Protein AF-A0A090T828-F1 (afdb_monomer)

Radius of gyration: 15.97 Å; Cα contacts (8 Å, |Δi|>4): 82; chains: 1; bounding box: 37×30×47 Å

Foldseek 3Di:
DPDPDDPVLLVLLQVLLCVCVVPVDPSLVVLVPDPDDPQSSCLNPVLDDPSSLVNQLVVCVVVVVVVSVVVSCVVVVHDPVRVVVVVVVVVVVVVVVVVVVVVVVVPD

Sequence (108 aa):
MNTNLDEGLGFLTGMFSLLDSLFDQPLEELVEKMPIDHMVKSALVTKQGTLGNILSLVKAYENADWMTVIAYRDKLEVSDEKLAKHYDDAIKWTEDLLAIESEYHVHV

Mean predicted aligned error: 6.06 Å

pLDDT: mean 88.58, std 13.83, range [39.81, 98.38]

Structure (mmCIF, N/CA/C/O backbone):
data_AF-A0A090T828-F1
#
_entry.id   AF-A0A090T828-F1
#
loop_
_atom_site.group_PDB
_atom_site.id
_atom_site.type_symbol
_atom_site.label_atom_id
_atom_site.label_alt_id
_atom_site.label_comp_id
_atom_site.label_asym_id
_atom_site.label_entity_id
_atom_site.label_seq_id
_atom_site.pdbx_PDB_ins_code
_atom_site.Cartn_x
_atom_site.Cartn_y
_atom_site.Cartn_z
_atom_site.occupancy
_atom_site.B_iso_or_equiv
_atom_site.auth_seq_id
_atom_site.auth_comp_id
_atom_site.auth_asym_id
_atom_site.auth_atom_id
_atom_site.pdbx_PDB_model_num
ATOM 1 N N . MET A 1 1 ? 10.270 8.995 -7.543 1.00 48.94 1 MET A N 1
ATOM 2 C CA . MET A 1 1 ? 9.082 9.525 -6.856 1.00 48.94 1 MET A CA 1
ATOM 3 C C . MET A 1 1 ? 9.443 10.822 -6.167 1.00 48.94 1 MET A C 1
ATOM 5 O O . MET A 1 1 ? 10.355 10.818 -5.355 1.00 48.94 1 MET A O 1
ATOM 9 N N . ASN A 1 2 ? 8.769 11.915 -6.518 1.00 39.81 2 ASN A N 1
ATOM 10 C CA . ASN A 1 2 ? 8.825 13.171 -5.771 1.00 39.81 2 ASN A CA 1
ATOM 11 C C . ASN A 1 2 ? 7.429 13.404 -5.185 1.00 39.81 2 ASN A C 1
ATOM 13 O O . ASN A 1 2 ? 6.662 14.251 -5.633 1.00 39.81 2 ASN A O 1
ATOM 17 N N . THR A 1 3 ? 7.045 12.524 -4.270 1.00 52.97 3 THR A N 1
ATOM 18 C CA . THR A 1 3 ? 5.793 12.618 -3.531 1.00 52.97 3 THR A CA 1
ATOM 19 C C . THR A 1 3 ? 6.138 13.215 -2.181 1.00 52.97 3 THR A C 1
ATOM 21 O O . THR A 1 3 ? 6.848 12.582 -1.407 1.00 52.97 3 THR A O 1
ATOM 24 N N . ASN A 1 4 ? 5.676 14.437 -1.919 1.00 60.78 4 ASN A N 1
ATOM 25 C CA . ASN A 1 4 ? 5.764 15.083 -0.608 1.00 60.78 4 ASN A CA 1
ATOM 26 C C . ASN A 1 4 ? 4.776 14.385 0.345 1.00 60.78 4 ASN A C 1
ATOM 28 O O . ASN A 1 4 ? 3.692 14.887 0.630 1.00 60.78 4 ASN A O 1
ATOM 32 N N . LEU A 1 5 ? 5.099 13.138 0.670 1.00 68.94 5 LEU A N 1
ATOM 33 C CA . LEU A 1 5 ? 4.324 12.205 1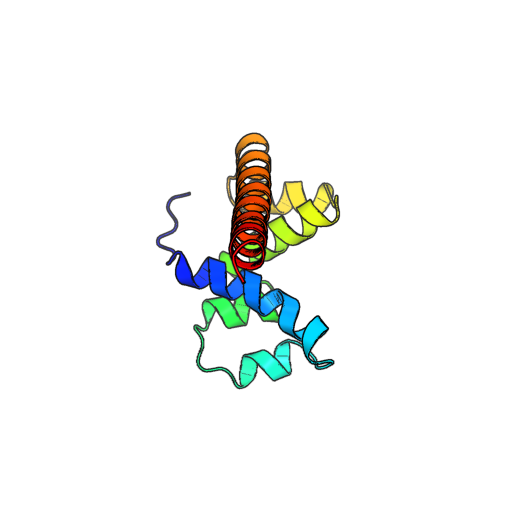.467 1.00 68.94 5 LEU A CA 1
ATOM 34 C C . LEU A 1 5 ? 5.132 11.958 2.731 1.00 68.94 5 LEU A C 1
ATOM 36 O O . LEU A 1 5 ? 6.292 11.562 2.650 1.00 68.94 5 LEU A O 1
ATOM 40 N N . ASP A 1 6 ? 4.517 12.225 3.875 1.00 78.50 6 ASP A N 1
ATOM 41 C CA . ASP A 1 6 ? 5.110 11.934 5.172 1.00 78.50 6 ASP A CA 1
ATOM 42 C C . ASP A 1 6 ? 5.317 10.414 5.305 1.00 78.50 6 ASP A C 1
ATOM 44 O O . ASP A 1 6 ? 4.376 9.628 5.138 1.00 78.50 6 ASP A O 1
ATOM 48 N N . GLU A 1 7 ? 6.557 10.005 5.579 1.00 82.31 7 GLU A N 1
ATOM 49 C CA . GLU A 1 7 ? 6.967 8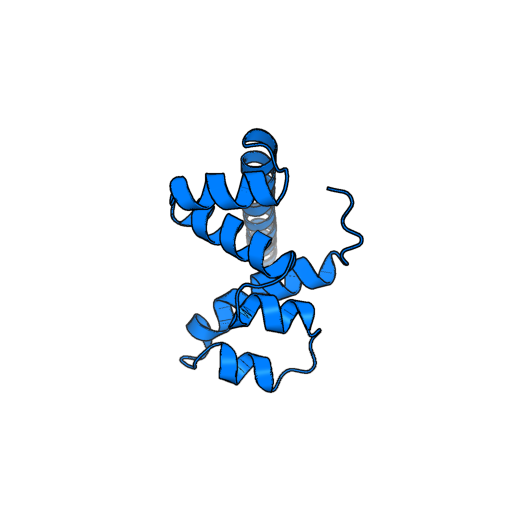.609 5.768 1.00 82.31 7 GLU A CA 1
ATOM 50 C C . GLU A 1 7 ? 6.099 7.902 6.824 1.00 82.31 7 GLU A C 1
ATOM 52 O O . GLU A 1 7 ? 5.735 6.732 6.657 1.00 82.31 7 GLU A O 1
ATOM 57 N N . GLY A 1 8 ? 5.669 8.631 7.860 1.00 89.81 8 GLY A N 1
ATOM 58 C CA . GLY A 1 8 ? 4.797 8.119 8.913 1.00 89.81 8 GLY A CA 1
ATOM 59 C C . GLY A 1 8 ? 3.429 7.663 8.399 1.00 89.81 8 GLY A C 1
ATOM 60 O O . GLY A 1 8 ? 2.879 6.679 8.896 1.00 89.81 8 GLY A O 1
ATOM 61 N N . LEU A 1 9 ? 2.888 8.306 7.359 1.00 93.50 9 LEU A N 1
ATOM 62 C CA . LEU A 1 9 ? 1.601 7.910 6.778 1.00 93.50 9 LEU A CA 1
ATOM 63 C C . LEU A 1 9 ? 1.709 6.591 6.008 1.00 93.50 9 LEU A C 1
ATOM 65 O O . LEU A 1 9 ? 0.787 5.773 6.060 1.00 93.50 9 LEU A O 1
ATOM 69 N N . GLY A 1 10 ? 2.831 6.365 5.319 1.00 92.06 10 GLY A N 1
ATOM 70 C CA . GLY A 1 10 ? 3.125 5.095 4.651 1.00 92.06 10 GLY A CA 1
ATOM 71 C C . GLY A 1 10 ? 3.201 3.944 5.649 1.00 92.06 10 GLY A C 1
ATOM 72 O O . GLY A 1 10 ? 2.506 2.939 5.486 1.00 92.06 10 GLY A O 1
ATOM 73 N N . PHE A 1 11 ? 3.963 4.140 6.726 1.00 90.44 11 PHE A N 1
ATOM 74 C CA . PHE A 1 11 ? 4.099 3.164 7.805 1.00 90.44 11 PHE A CA 1
ATOM 75 C C . PHE A 1 11 ? 2.748 2.807 8.446 1.00 90.44 11 PHE A C 1
ATOM 77 O O . PHE A 1 11 ? 2.382 1.632 8.507 1.00 90.44 11 PHE A O 1
ATOM 84 N N . LEU A 1 12 ? 1.963 3.811 8.858 1.00 93.12 12 LEU A N 1
ATOM 85 C CA . LEU A 1 12 ? 0.640 3.588 9.456 1.00 93.12 12 LEU A CA 1
ATOM 86 C C . LEU A 1 12 ? -0.320 2.877 8.498 1.00 93.12 12 LEU A C 1
ATOM 88 O O . LEU A 1 12 ? -1.088 2.018 8.927 1.00 93.12 12 LEU A O 1
ATOM 92 N N . THR A 1 13 ? -0.266 3.197 7.202 1.00 95.19 13 THR A N 1
ATOM 93 C CA . THR A 1 13 ? -1.091 2.526 6.187 1.00 95.19 13 THR A CA 1
ATOM 94 C C . THR A 1 13 ? -0.759 1.039 6.091 1.00 95.19 13 THR A C 1
ATOM 96 O O . THR A 1 13 ? -1.673 0.221 6.037 1.00 95.19 13 THR A O 1
ATOM 99 N N . GLY A 1 14 ? 0.524 0.668 6.091 1.00 92.75 14 GLY A N 1
ATOM 100 C CA . GLY A 1 14 ? 0.939 -0.737 6.085 1.00 92.75 14 GLY A CA 1
ATOM 101 C C . GLY A 1 14 ? 0.477 -1.468 7.345 1.00 92.75 14 GLY A C 1
ATOM 102 O O . GLY A 1 14 ? -0.271 -2.441 7.255 1.00 92.75 14 GLY A O 1
ATOM 103 N N . MET A 1 15 ? 0.834 -0.933 8.516 1.00 91.25 15 MET A N 1
ATOM 104 C CA . MET A 1 15 ? 0.504 -1.517 9.821 1.00 91.25 15 MET A CA 1
ATOM 105 C C . MET A 1 15 ? -1.000 -1.722 10.014 1.00 91.25 15 MET A C 1
ATOM 107 O O . MET A 1 15 ? -1.445 -2.797 10.412 1.0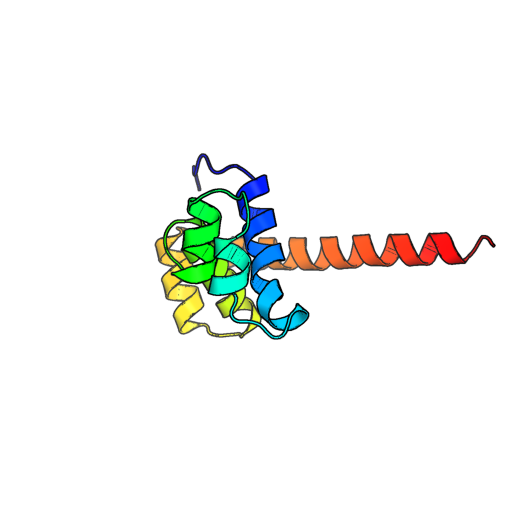0 91.25 15 MET A O 1
ATOM 111 N N . PHE A 1 16 ? -1.809 -0.707 9.703 1.00 93.62 16 PHE A N 1
ATOM 112 C CA . PHE A 1 16 ? -3.253 -0.795 9.904 1.00 93.62 16 PHE A CA 1
ATOM 113 C C . PHE A 1 16 ? -3.973 -1.640 8.858 1.00 93.62 16 PHE A C 1
ATOM 115 O O . PHE A 1 16 ? -5.114 -2.038 9.080 1.00 93.62 16 PHE A O 1
ATOM 122 N N . SER A 1 17 ? -3.315 -1.988 7.752 1.00 93.81 17 SER A N 1
ATOM 123 C CA . SER A 1 17 ? -3.899 -2.862 6.732 1.00 93.81 17 SER A CA 1
ATOM 124 C C . SER A 1 17 ? -4.100 -4.315 7.175 1.00 93.81 17 SER A C 1
ATOM 126 O O . SER A 1 17 ? -4.692 -5.075 6.408 1.00 93.81 17 SER A O 1
ATOM 128 N N . LEU A 1 18 ? -3.608 -4.665 8.371 1.00 90.88 18 LEU A N 1
ATOM 129 C CA . LEU A 1 18 ? -3.700 -5.978 9.013 1.00 90.88 18 LEU A CA 1
ATOM 130 C C . LEU A 1 18 ? -4.697 -6.010 10.189 1.00 90.88 18 LEU A C 1
ATOM 132 O O . LEU A 1 18 ? -4.864 -7.049 10.820 1.00 90.88 18 LEU A O 1
ATOM 136 N N . LEU A 1 19 ? -5.334 -4.881 10.533 1.00 91.25 19 LEU A N 1
ATOM 137 C CA . LEU A 1 19 ? -6.191 -4.789 11.725 1.00 91.25 19 LEU A CA 1
ATOM 138 C C . LEU A 1 19 ? -7.430 -5.682 11.655 1.00 91.25 19 LEU A C 1
ATOM 140 O O . LEU A 1 19 ? -7.829 -6.242 12.671 1.00 91.25 19 LEU A O 1
ATOM 144 N N . ASP A 1 20 ? -8.040 -5.822 10.480 1.00 86.25 20 ASP A N 1
ATOM 145 C CA . ASP A 1 20 ? -9.203 -6.698 10.295 1.00 86.25 20 ASP A CA 1
ATOM 146 C C . ASP A 1 20 ? -8.903 -8.143 10.706 1.00 86.25 20 ASP A C 1
ATOM 148 O O . ASP A 1 20 ? -9.704 -8.782 11.383 1.00 86.25 20 ASP A O 1
ATOM 152 N N . SER A 1 21 ? -7.702 -8.607 10.376 1.00 87.19 21 SER A N 1
ATOM 153 C CA . SER A 1 21 ? -7.195 -9.943 10.682 1.00 87.19 21 SER A CA 1
ATOM 154 C C . SER A 1 21 ? -6.885 -10.140 12.171 1.00 87.19 21 SER A C 1
ATOM 156 O O . SER A 1 21 ? -6.787 -11.275 12.627 1.00 87.19 21 SER A O 1
ATOM 158 N N . LEU A 1 22 ? -6.715 -9.053 12.932 1.00 89.06 22 LEU A N 1
ATOM 159 C CA . LEU A 1 22 ? -6.421 -9.086 14.369 1.00 89.06 22 LEU A CA 1
ATOM 160 C C . LEU A 1 22 ? -7.675 -8.963 15.245 1.00 89.06 22 LEU A C 1
ATOM 162 O O . LEU A 1 22 ? -7.679 -9.465 16.367 1.00 89.06 22 LEU A O 1
ATOM 166 N N . PHE A 1 23 ? -8.704 -8.257 14.770 1.00 87.88 23 PHE A N 1
ATOM 167 C CA . PHE A 1 23 ? -9.863 -7.858 15.579 1.00 87.88 23 PHE A CA 1
ATOM 168 C C . PHE A 1 23 ? -11.190 -8.506 15.155 1.00 87.88 23 PHE A C 1
ATOM 170 O O . PHE A 1 23 ? -12.221 -8.161 15.734 1.00 87.88 23 PHE A O 1
ATOM 177 N N . ASP A 1 24 ? -11.188 -9.415 14.172 1.00 87.19 24 ASP A N 1
ATOM 178 C CA . ASP A 1 24 ? -12.384 -10.099 13.643 1.00 87.19 24 ASP A CA 1
ATOM 179 C C . ASP A 1 24 ? -13.533 -9.127 13.284 1.00 87.19 24 ASP A C 1
ATOM 181 O O . ASP A 1 24 ? -14.720 -9.419 13.454 1.00 87.19 24 ASP A O 1
ATOM 185 N N . GLN A 1 25 ? -13.184 -7.931 12.799 1.00 88.12 25 GLN A N 1
ATOM 186 C CA . GLN A 1 25 ? -14.113 -6.862 12.423 1.00 88.12 25 GLN A CA 1
ATOM 187 C C . GLN A 1 25 ? -13.741 -6.281 11.055 1.00 88.12 25 GLN A C 1
ATOM 189 O O . GLN A 1 25 ? -12.558 -6.263 10.704 1.00 88.12 25 GLN A O 1
ATOM 194 N N . PRO A 1 26 ? -14.710 -5.754 10.281 1.00 91.94 26 PRO A N 1
ATOM 195 C CA . PRO A 1 26 ? -14.404 -5.084 9.024 1.00 91.94 26 PRO A CA 1
ATOM 196 C C . PRO A 1 26 ? -13.432 -3.918 9.239 1.00 91.94 26 PRO A C 1
ATOM 198 O O . PRO A 1 26 ? -13.655 -3.062 10.099 1.00 91.94 26 PRO A O 1
ATOM 201 N N . LEU A 1 27 ? -12.378 -3.847 8.418 1.00 92.00 27 LEU A N 1
ATOM 202 C CA . LEU A 1 27 ? -11.358 -2.792 8.501 1.00 92.00 27 LEU A CA 1
ATOM 203 C C . LEU A 1 27 ? -11.965 -1.379 8.475 1.00 92.00 27 LEU A C 1
ATOM 205 O O . LEU A 1 27 ? -11.476 -0.479 9.152 1.00 92.00 27 LEU A O 1
ATOM 209 N N . GLU A 1 28 ? -13.041 -1.191 7.711 1.00 92.81 28 GLU A N 1
ATOM 210 C CA . GLU A 1 28 ? -13.777 0.072 7.616 1.00 92.81 28 GLU A CA 1
ATOM 211 C C . GLU A 1 28 ? -14.306 0.545 8.977 1.00 92.81 28 GLU A C 1
ATOM 213 O O . GLU A 1 28 ? -14.048 1.684 9.370 1.00 92.81 28 GLU A O 1
ATOM 218 N N . GLU A 1 29 ? -14.941 -0.343 9.747 1.00 91.62 29 GLU A N 1
ATOM 219 C CA . GLU A 1 29 ? -15.499 -0.015 11.065 1.00 91.62 29 GLU A CA 1
ATOM 220 C C . GLU A 1 29 ? -14.415 0.309 12.102 1.00 91.62 29 GLU A C 1
ATOM 222 O O . GLU A 1 29 ? -14.627 1.132 13.002 1.00 91.62 29 GLU A O 1
ATOM 227 N N . LEU A 1 30 ? -13.255 -0.347 11.989 1.00 91.81 30 LEU A N 1
ATOM 228 C CA . LEU A 1 30 ? -12.097 -0.109 12.850 1.00 91.81 30 LEU A CA 1
ATOM 229 C C . LEU A 1 30 ? -11.494 1.270 12.565 1.00 91.81 30 LEU A C 1
ATOM 231 O O . LEU A 1 30 ? -11.270 2.058 13.483 1.00 91.81 30 LEU A O 1
ATOM 235 N N . VAL A 1 31 ? -11.265 1.579 11.288 1.00 91.56 31 VAL A N 1
ATOM 236 C CA . VAL A 1 31 ? -10.565 2.789 10.836 1.00 91.56 31 VAL A CA 1
ATOM 237 C C . VAL A 1 31 ? -11.425 4.049 10.966 1.00 91.56 31 VAL A C 1
ATOM 239 O O . VAL A 1 31 ? -10.896 5.134 11.237 1.00 91.56 31 VAL A O 1
ATOM 242 N N . GLU A 1 32 ? -12.747 3.944 10.815 1.00 89.62 32 GLU A N 1
ATOM 243 C CA . GLU A 1 32 ? -13.654 5.093 10.909 1.00 89.62 32 GLU A CA 1
ATOM 244 C C . GLU A 1 32 ? -13.533 5.805 12.267 1.00 89.62 32 GLU A C 1
ATOM 246 O O . GLU A 1 32 ? -13.430 7.035 12.318 1.00 89.62 32 GLU A O 1
ATOM 251 N N . LYS A 1 33 ? -13.410 5.027 13.349 1.00 87.31 33 LYS A N 1
ATOM 252 C CA . LYS A 1 33 ? -13.344 5.498 14.743 1.00 87.31 33 LYS A CA 1
ATOM 253 C C . LYS A 1 33 ? -11.973 6.055 15.150 1.00 87.31 33 LYS A C 1
ATOM 255 O O . LYS A 1 33 ? -11.854 6.649 16.220 1.00 87.31 33 LYS A O 1
ATOM 260 N N . MET A 1 34 ? -10.937 5.875 14.329 1.00 90.00 34 MET A N 1
ATOM 261 C CA . MET A 1 34 ? -9.569 6.271 14.671 1.00 90.00 34 MET A CA 1
ATOM 262 C C . MET A 1 34 ? -9.271 7.736 14.303 1.00 90.00 34 MET A C 1
ATOM 264 O O . MET A 1 34 ? -9.678 8.202 13.229 1.00 90.00 34 MET A O 1
ATOM 268 N N . PRO A 1 35 ? -8.513 8.474 15.138 1.00 91.06 35 PRO A N 1
ATOM 269 C CA . PRO A 1 35 ? -8.073 9.837 14.848 1.00 91.06 35 PRO A CA 1
ATOM 270 C C . PRO A 1 35 ? -6.829 9.834 13.940 1.00 91.06 35 PRO A C 1
ATOM 272 O O . PRO A 1 35 ? -5.750 10.252 14.348 1.00 91.06 35 PRO A O 1
ATOM 275 N N . ILE A 1 36 ? -6.968 9.319 12.716 1.00 89.94 36 ILE A N 1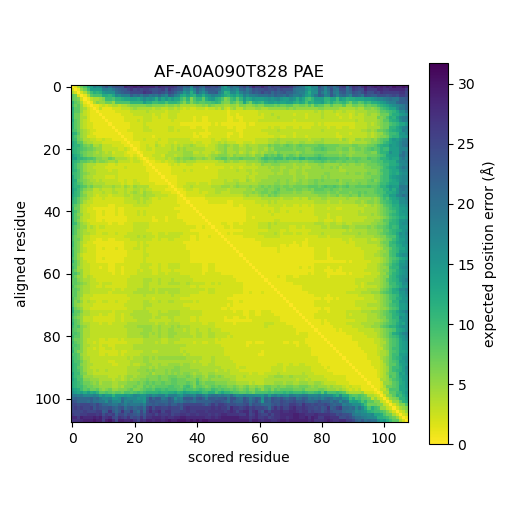
ATOM 276 C CA . ILE A 1 36 ? -5.872 9.207 11.737 1.00 89.94 36 ILE A CA 1
ATOM 277 C C . ILE A 1 36 ? -6.163 10.011 10.472 1.00 89.94 36 ILE A C 1
ATOM 279 O O . ILE A 1 36 ? -7.316 10.348 10.188 1.00 89.94 36 ILE A O 1
ATOM 283 N N . ASP A 1 37 ? -5.109 10.289 9.704 1.00 93.81 37 ASP A N 1
ATOM 284 C CA . ASP A 1 37 ? -5.192 11.097 8.492 1.00 93.81 37 ASP A CA 1
ATOM 285 C C . ASP A 1 37 ? -6.157 10.502 7.448 1.00 93.81 37 ASP A C 1
ATOM 287 O O . ASP A 1 37 ? -6.203 9.290 7.212 1.00 93.81 37 ASP A O 1
ATOM 291 N N . HIS A 1 38 ? -6.915 11.375 6.785 1.00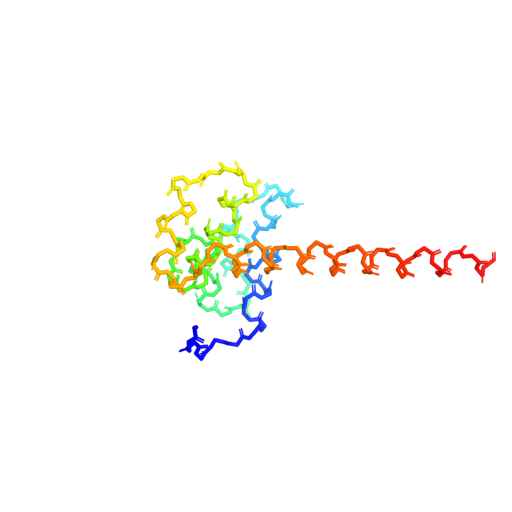 92.81 38 HIS A N 1
ATOM 292 C CA . HIS A 1 38 ? -7.856 11.009 5.730 1.00 92.81 38 HIS A CA 1
ATOM 293 C C . HIS A 1 38 ? -7.212 10.247 4.557 1.00 92.81 38 HIS A C 1
ATOM 295 O O . HIS A 1 38 ? -7.871 9.396 3.954 1.00 92.81 38 HIS A O 1
ATOM 301 N N . MET A 1 39 ? -5.939 10.507 4.240 1.00 94.44 39 MET A N 1
ATOM 302 C CA . MET A 1 39 ? -5.193 9.786 3.209 1.00 94.44 39 MET A CA 1
ATOM 303 C C . MET A 1 39 ? -5.002 8.323 3.603 1.00 94.44 39 MET A C 1
ATOM 305 O O . MET A 1 39 ? -5.189 7.438 2.769 1.00 94.44 39 MET A O 1
ATOM 309 N N . VAL A 1 40 ? -4.695 8.065 4.879 1.00 95.31 40 VAL A N 1
ATOM 310 C CA . VAL A 1 40 ? -4.561 6.709 5.429 1.00 95.31 40 VAL A CA 1
ATOM 311 C C . VAL A 1 40 ? -5.923 6.016 5.426 1.00 95.31 40 VAL A C 1
ATOM 313 O O . VAL A 1 40 ? -6.033 4.899 4.926 1.00 95.31 40 VAL A O 1
ATOM 316 N N . LYS A 1 41 ? -6.994 6.692 5.875 1.00 95.00 41 LYS A N 1
ATOM 317 C CA . LYS A 1 41 ? -8.358 6.126 5.821 1.00 95.00 41 LYS A CA 1
ATOM 318 C C . LYS A 1 41 ? -8.761 5.742 4.395 1.00 95.00 41 LYS A C 1
ATOM 320 O O . LYS A 1 41 ? -9.217 4.625 4.154 1.00 95.00 41 LYS A O 1
ATOM 325 N N . SER A 1 42 ? -8.535 6.641 3.438 1.00 95.62 42 SER A N 1
ATOM 326 C CA . SER A 1 42 ? -8.866 6.416 2.026 1.00 95.62 42 SER A CA 1
ATOM 327 C C . SER A 1 42 ? -8.073 5.249 1.436 1.00 95.62 42 SER A C 1
ATOM 329 O O . SER A 1 42 ? -8.637 4.430 0.706 1.00 95.62 42 SER A O 1
ATOM 331 N N . ALA A 1 43 ? -6.791 5.131 1.787 1.00 96.38 43 ALA A N 1
ATOM 332 C CA . ALA A 1 43 ? -5.934 4.032 1.364 1.00 96.38 43 ALA A CA 1
ATOM 333 C C . ALA A 1 43 ? -6.378 2.680 1.934 1.00 96.38 43 ALA A C 1
ATOM 335 O O . ALA A 1 43 ? -6.370 1.681 1.217 1.00 96.38 43 ALA A O 1
ATOM 336 N N . LEU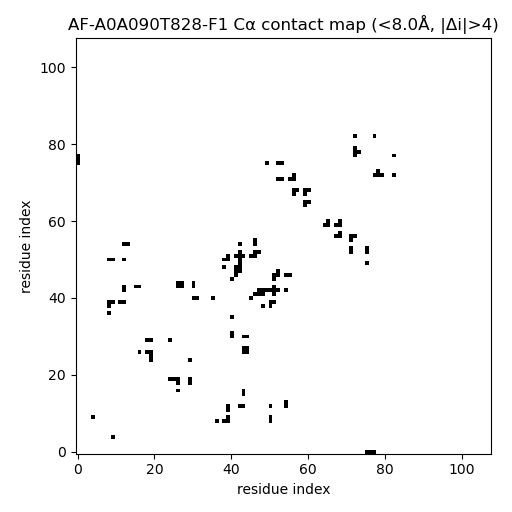 A 1 44 ? -6.789 2.640 3.202 1.00 95.69 44 LEU A N 1
ATOM 337 C CA . LEU A 1 44 ? -7.198 1.414 3.884 1.00 95.69 44 LEU A CA 1
ATOM 338 C C . LEU A 1 44 ? -8.574 0.922 3.428 1.00 95.69 44 LEU A C 1
ATOM 340 O O . LEU A 1 44 ? -8.713 -0.268 3.148 1.00 95.69 44 LEU A O 1
ATOM 344 N N . VAL A 1 45 ? -9.558 1.814 3.303 1.00 94.69 45 VAL A N 1
ATOM 345 C CA . VAL A 1 45 ? -10.953 1.442 3.010 1.00 94.69 45 VAL A CA 1
ATOM 346 C C . VAL A 1 45 ? -11.209 1.378 1.508 1.00 94.69 45 VAL A C 1
ATOM 348 O O . VAL A 1 45 ? -11.604 0.346 0.977 1.00 94.69 45 VAL A O 1
ATOM 351 N N . THR A 1 46 ? -10.927 2.469 0.796 1.00 94.62 46 THR A N 1
ATOM 352 C CA . THR A 1 46 ? -11.293 2.605 -0.626 1.00 94.62 46 THR A CA 1
ATOM 353 C C . THR A 1 46 ? -10.168 2.242 -1.594 1.00 94.62 46 THR A C 1
ATOM 355 O O . THR A 1 46 ? -10.387 2.214 -2.802 1.00 94.62 46 THR A O 1
ATOM 358 N N . LYS A 1 47 ? -8.958 1.980 -1.080 1.00 95.69 47 LYS A N 1
ATOM 359 C CA . LYS A 1 47 ? -7.729 1.739 -1.862 1.00 95.69 47 LYS A CA 1
ATOM 360 C C . LYS A 1 47 ? -7.377 2.890 -2.816 1.00 95.69 47 LYS A C 1
ATOM 362 O O . LYS A 1 47 ? -6.773 2.682 -3.865 1.00 95.69 47 LYS A O 1
ATOM 367 N N . GLN A 1 48 ? -7.737 4.120 -2.448 1.00 95.38 48 GLN A N 1
ATOM 368 C CA . GLN A 1 48 ? -7.532 5.311 -3.276 1.00 95.38 48 GLN A CA 1
ATOM 369 C C . GLN A 1 48 ? -6.331 6.151 -2.835 1.00 95.38 48 GLN A C 1
ATOM 371 O O . GLN A 1 48 ? -5.789 6.003 -1.738 1.00 95.38 48 GLN A O 1
ATOM 376 N N . GLY A 1 49 ? -5.929 7.068 -3.718 1.00 95.31 49 GLY A N 1
ATOM 377 C CA . GLY A 1 49 ? -4.787 7.951 -3.507 1.00 95.31 49 GLY A CA 1
ATOM 378 C C . GLY A 1 49 ? -3.444 7.230 -3.613 1.00 95.31 49 GLY A C 1
ATOM 379 O O . GLY A 1 49 ? -3.365 6.033 -3.892 1.00 95.31 49 GLY A O 1
ATOM 380 N N . THR A 1 50 ? -2.359 7.974 -3.407 1.00 95.00 50 THR A N 1
ATOM 381 C CA . THR A 1 50 ? -0.998 7.435 -3.536 1.00 95.00 50 THR A CA 1
ATOM 382 C C . THR A 1 50 ? -0.726 6.317 -2.531 1.00 95.00 50 THR A C 1
ATOM 384 O O . THR A 1 50 ? -0.211 5.277 -2.923 1.00 95.00 50 THR A O 1
ATOM 387 N N . LEU A 1 51 ? -1.144 6.480 -1.270 1.00 96.06 51 LEU A N 1
ATOM 388 C CA . LEU A 1 51 ? -1.016 5.443 -0.240 1.00 96.06 51 LEU A CA 1
ATOM 389 C C . LEU A 1 51 ? -1.820 4.181 -0.587 1.00 96.06 51 LEU A C 1
ATOM 391 O O . LEU A 1 51 ? -1.321 3.076 -0.406 1.00 96.06 51 LEU A O 1
ATOM 395 N N . GLY A 1 52 ? -3.024 4.327 -1.151 1.00 97.19 52 GLY A N 1
ATOM 396 C CA . GLY A 1 52 ? -3.826 3.191 -1.612 1.00 97.19 52 GLY A CA 1
ATOM 397 C C . GLY A 1 52 ? -3.182 2.453 -2.786 1.00 97.19 52 GLY A C 1
ATOM 398 O O . GLY A 1 52 ? -3.174 1.224 -2.808 1.00 97.19 52 GLY A O 1
ATOM 399 N N . ASN A 1 53 ? -2.578 3.187 -3.726 1.00 97.19 53 ASN A N 1
ATOM 400 C CA . ASN A 1 53 ? -1.816 2.595 -4.827 1.00 97.19 53 ASN A CA 1
ATOM 401 C C . ASN A 1 53 ? -0.581 1.837 -4.313 1.00 97.19 53 ASN A C 1
ATOM 403 O O . ASN A 1 53 ? -0.338 0.724 -4.766 1.00 97.19 53 ASN A O 1
ATOM 407 N N . ILE A 1 54 ? 0.175 2.413 -3.368 1.00 96.31 54 ILE A N 1
ATOM 408 C CA . ILE A 1 54 ? 1.343 1.759 -2.753 1.00 96.31 54 ILE A CA 1
ATOM 409 C C . ILE A 1 54 ? 0.905 0.487 -2.025 1.00 96.31 54 ILE A C 1
ATOM 411 O O . ILE A 1 54 ? 1.468 -0.575 -2.266 1.00 96.31 54 ILE A O 1
ATOM 415 N N . LEU A 1 55 ? -0.140 0.569 -1.196 1.00 96.94 55 LEU A N 1
ATOM 416 C CA . LEU A 1 55 ? -0.671 -0.585 -0.473 1.00 96.94 55 LEU A CA 1
ATOM 417 C C . LEU A 1 55 ? -1.132 -1.694 -1.430 1.00 96.94 55 LEU A C 1
ATOM 419 O O . LEU A 1 55 ? -0.885 -2.868 -1.177 1.00 96.94 55 LEU A O 1
ATOM 423 N N . SER A 1 56 ? -1.784 -1.326 -2.535 1.00 97.81 56 SER A N 1
ATOM 424 C CA . SER A 1 56 ? -2.232 -2.285 -3.552 1.00 97.81 56 SER A CA 1
ATOM 425 C C . SER A 1 56 ? -1.055 -2.942 -4.272 1.00 97.81 56 SER A C 1
ATOM 427 O O . SER A 1 56 ? -1.082 -4.150 -4.491 1.00 97.81 56 SER A O 1
ATOM 429 N N . LEU A 1 57 ? -0.007 -2.172 -4.594 1.00 97.94 57 LEU A N 1
ATOM 430 C CA . LEU A 1 57 ? 1.218 -2.695 -5.199 1.00 97.94 57 LEU A CA 1
ATOM 431 C C . LEU A 1 57 ? 1.905 -3.713 -4.285 1.00 97.94 57 LEU A C 1
ATOM 433 O O . LEU A 1 57 ? 2.226 -4.807 -4.737 1.00 97.94 57 LEU A O 1
ATOM 437 N N . VAL A 1 58 ? 2.102 -3.367 -3.009 1.00 96.25 58 VAL A N 1
ATOM 438 C CA . VAL A 1 58 ? 2.759 -4.246 -2.029 1.00 96.25 58 VAL A CA 1
ATOM 439 C C . VAL A 1 58 ? 1.967 -5.538 -1.852 1.00 96.25 58 VAL A C 1
ATOM 441 O O . VAL A 1 58 ? 2.527 -6.614 -2.037 1.00 96.25 58 VAL A O 1
ATOM 444 N N . LYS A 1 59 ? 0.648 -5.450 -1.625 1.00 96.06 59 LYS A N 1
ATOM 445 C CA . LYS A 1 59 ? -0.201 -6.643 -1.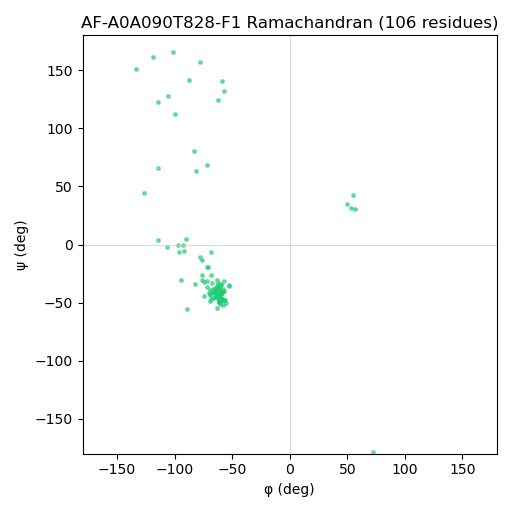486 1.00 96.06 59 LYS A CA 1
ATOM 446 C C . LYS A 1 59 ? -0.177 -7.521 -2.738 1.00 96.06 59 LYS A C 1
ATOM 448 O O . LYS A 1 59 ? -0.160 -8.742 -2.624 1.00 96.06 59 LYS A O 1
ATOM 453 N N . ALA A 1 60 ? -0.180 -6.934 -3.934 1.00 98.06 60 ALA A N 1
ATOM 454 C CA . ALA A 1 60 ? -0.083 -7.703 -5.173 1.00 98.06 60 ALA A CA 1
ATOM 455 C C . ALA A 1 60 ? 1.275 -8.407 -5.305 1.00 98.06 60 ALA A C 1
ATOM 457 O O . ALA A 1 60 ? 1.322 -9.568 -5.708 1.00 98.06 60 ALA A O 1
ATOM 458 N N . TYR A 1 61 ? 2.362 -7.728 -4.927 1.00 97.69 61 TYR A N 1
ATOM 459 C CA . TYR A 1 61 ? 3.711 -8.288 -4.946 1.00 97.69 61 TYR A CA 1
ATOM 460 C C . TYR A 1 61 ? 3.845 -9.476 -3.982 1.00 97.69 61 TYR A C 1
ATOM 462 O O . TYR A 1 61 ? 4.308 -10.539 -4.386 1.00 97.69 61 TYR A O 1
ATOM 470 N N . GLU A 1 62 ? 3.340 -9.342 -2.753 1.00 95.25 62 GLU A N 1
ATOM 471 C CA . GLU A 1 62 ? 3.301 -10.414 -1.742 1.00 95.25 62 GLU A CA 1
ATOM 472 C C . GLU A 1 62 ? 2.496 -11.639 -2.201 1.00 95.25 62 GLU A C 1
ATOM 474 O O . GLU A 1 62 ? 2.853 -12.775 -1.896 1.00 95.25 62 GLU A O 1
ATOM 479 N N . ASN A 1 63 ? 1.421 -11.420 -2.964 1.00 97.06 63 ASN A N 1
ATOM 480 C CA . ASN A 1 63 ? 0.560 -12.484 -3.489 1.00 97.06 63 ASN A CA 1
ATOM 481 C C . ASN A 1 63 ? 0.995 -13.013 -4.868 1.00 97.06 63 ASN A C 1
ATOM 483 O O . ASN A 1 63 ? 0.286 -13.833 -5.452 1.00 97.06 63 ASN A O 1
ATOM 487 N N . ALA A 1 64 ? 2.131 -12.552 -5.404 1.00 97.81 64 ALA A N 1
ATOM 488 C CA . ALA A 1 64 ? 2.602 -12.872 -6.754 1.00 97.81 64 ALA A CA 1
ATOM 489 C C . ALA A 1 64 ? 1.566 -12.590 -7.872 1.00 97.81 64 ALA A C 1
ATOM 491 O O . ALA A 1 64 ? 1.552 -13.257 -8.911 1.00 97.81 64 ALA A O 1
ATOM 492 N N . ASP A 1 65 ? 0.703 -11.584 -7.689 1.00 98.38 65 ASP A N 1
ATOM 493 C CA . ASP A 1 65 ? -0.243 -11.112 -8.707 1.00 98.38 65 ASP A CA 1
ATOM 494 C C . ASP A 1 65 ? 0.448 -10.132 -9.668 1.00 98.38 65 ASP A C 1
ATOM 496 O O . ASP A 1 65 ? 0.342 -8.906 -9.565 1.00 98.38 65 ASP A O 1
ATOM 500 N N . TRP A 1 66 ? 1.186 -10.690 -10.627 1.00 97.25 66 TRP A N 1
ATOM 501 C CA . TRP A 1 66 ? 2.033 -9.918 -11.539 1.00 97.25 66 TRP A CA 1
ATOM 502 C C . TRP A 1 66 ? 1.265 -8.951 -12.441 1.00 97.25 66 TRP A C 1
ATOM 504 O O . TRP A 1 66 ? 1.793 -7.897 -12.792 1.00 97.25 66 TRP A O 1
ATOM 514 N N . MET A 1 67 ? 0.019 -9.273 -12.807 1.00 98.00 67 MET A N 1
ATOM 515 C CA . MET A 1 67 ? -0.801 -8.371 -13.621 1.00 98.00 67 MET A CA 1
ATOM 516 C C . MET A 1 67 ? -1.102 -7.083 -12.855 1.00 98.00 67 MET A C 1
ATOM 518 O O . MET A 1 67 ? -0.936 -5.984 -13.392 1.00 98.00 67 MET A O 1
ATOM 522 N N . THR A 1 68 ? -1.485 -7.214 -11.586 1.00 97.94 68 THR A N 1
ATOM 523 C CA . THR A 1 68 ? -1.741 -6.071 -10.707 1.00 97.94 68 THR A CA 1
ATOM 524 C C . THR A 1 68 ? -0.449 -5.330 -10.363 1.00 97.94 68 THR A C 1
ATOM 526 O O . THR A 1 68 ? -0.434 -4.098 -10.393 1.00 97.94 68 THR A O 1
ATOM 529 N N . VAL A 1 69 ? 0.660 -6.042 -10.125 1.00 98.25 69 VAL A N 1
ATOM 530 C CA . VAL A 1 69 ? 1.981 -5.426 -9.899 1.00 98.25 69 VAL A CA 1
ATOM 531 C C . VAL A 1 69 ? 2.364 -4.507 -11.057 1.00 98.25 69 VAL A C 1
ATOM 533 O O . VAL A 1 69 ? 2.686 -3.345 -10.817 1.00 98.25 69 VAL A O 1
ATOM 536 N N . ILE A 1 70 ? 2.273 -4.977 -12.306 1.00 97.75 70 ILE A N 1
ATOM 537 C CA . ILE A 1 70 ? 2.612 -4.168 -13.489 1.00 97.75 70 ILE A CA 1
ATOM 538 C C . ILE A 1 70 ? 1.722 -2.919 -13.561 1.00 97.75 70 ILE A C 1
ATOM 540 O O . ILE A 1 70 ? 2.223 -1.810 -13.730 1.00 97.75 70 ILE A O 1
ATOM 544 N N . ALA A 1 71 ? 0.410 -3.067 -13.358 1.00 97.50 71 ALA A N 1
ATOM 545 C CA . ALA A 1 71 ? -0.518 -1.939 -13.422 1.00 97.50 71 ALA A CA 1
ATOM 546 C C . ALA A 1 71 ? -0.197 -0.843 -12.389 1.00 97.50 71 ALA A C 1
ATOM 548 O O . ALA A 1 71 ? -0.202 0.349 -12.713 1.00 97.50 71 ALA A O 1
ATOM 549 N N . TYR A 1 72 ? 0.092 -1.227 -11.142 1.00 97.56 72 TYR A N 1
ATOM 550 C CA . TYR A 1 72 ? 0.360 -0.261 -10.077 1.00 97.56 72 TYR A CA 1
ATOM 551 C C . TYR A 1 72 ? 1.794 0.265 -10.078 1.00 97.56 72 TYR A C 1
ATOM 553 O O . TYR A 1 72 ? 1.971 1.444 -9.769 1.00 97.56 72 TYR A O 1
ATOM 561 N N . ARG A 1 73 ? 2.805 -0.531 -10.455 1.00 96.31 73 ARG A N 1
ATOM 562 C CA . ARG A 1 73 ? 4.187 -0.035 -10.581 1.00 96.31 73 ARG A CA 1
ATOM 563 C C . ARG A 1 73 ? 4.259 1.059 -11.649 1.00 96.31 73 ARG A C 1
ATOM 565 O O . ARG A 1 73 ? 4.892 2.080 -11.411 1.00 96.31 73 ARG A O 1
ATOM 572 N N . ASP A 1 74 ? 3.574 0.871 -12.784 1.00 96.12 74 ASP A N 1
ATOM 573 C CA . ASP A 1 74 ? 3.622 1.792 -13.919 1.00 96.12 74 ASP A CA 1
ATOM 574 C C . ASP A 1 74 ? 2.914 3.093 -13.532 1.00 96.12 74 ASP A C 1
ATOM 576 O O . ASP A 1 74 ? 3.444 4.182 -13.738 1.00 96.12 74 ASP A O 1
ATOM 580 N N . LYS A 1 75 ? 1.763 2.981 -12.854 1.00 95.44 75 LYS A N 1
ATOM 581 C CA . LYS A 1 75 ? 1.035 4.120 -12.274 1.00 95.44 75 LYS A CA 1
ATOM 582 C C . LYS A 1 75 ? 1.860 4.902 -11.248 1.00 95.44 75 LYS A C 1
ATOM 584 O O . LYS A 1 75 ? 1.672 6.107 -11.102 1.00 95.44 75 LYS A O 1
ATOM 589 N N . LEU A 1 76 ? 2.711 4.212 -10.494 1.00 95.00 76 LEU A N 1
ATOM 590 C CA . LEU A 1 76 ? 3.567 4.787 -9.459 1.00 95.00 76 LEU A CA 1
ATOM 591 C C . LEU A 1 76 ? 4.955 5.192 -9.984 1.00 95.00 76 LEU A C 1
ATOM 593 O O . LEU A 1 76 ? 5.726 5.796 -9.240 1.00 95.00 76 LEU A O 1
ATOM 597 N N . GLU A 1 77 ? 5.271 4.889 -11.243 1.00 96.38 77 GLU A N 1
ATOM 598 C CA . GLU A 1 77 ? 6.585 5.104 -11.858 1.00 96.38 77 GLU A CA 1
ATOM 599 C C . GLU A 1 77 ? 7.732 4.439 -11.063 1.00 96.38 77 GLU A C 1
ATOM 601 O O . GLU A 1 77 ? 8.806 5.017 -10.846 1.00 96.38 77 GLU A O 1
ATOM 606 N N . VAL A 1 78 ? 7.498 3.208 -10.597 1.00 95.06 78 VAL A N 1
ATOM 607 C CA . VAL A 1 78 ? 8.481 2.373 -9.887 1.00 95.06 78 VAL A CA 1
ATOM 608 C C . VAL A 1 78 ? 8.969 1.275 -10.824 1.00 95.06 78 VAL A C 1
ATOM 610 O O . VAL A 1 78 ? 8.165 0.560 -11.413 1.00 95.06 78 VAL A O 1
ATOM 613 N N . SER A 1 79 ? 10.290 1.139 -10.961 1.00 96.44 79 SER A N 1
ATOM 614 C CA . SER A 1 79 ? 10.877 0.046 -11.738 1.00 96.44 79 SER A CA 1
ATOM 615 C C . SER A 1 79 ? 10.860 -1.263 -10.952 1.00 96.44 79 SER A C 1
ATOM 617 O O . SER A 1 79 ? 10.857 -1.247 -9.717 1.00 96.44 79 SER A O 1
ATOM 619 N N . ASP A 1 80 ? 10.909 -2.389 -11.660 1.00 94.94 80 ASP A N 1
ATOM 620 C CA . ASP A 1 80 ? 10.917 -3.718 -1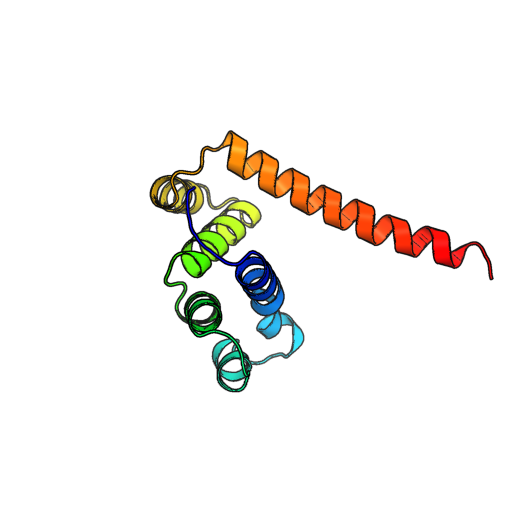1.041 1.00 94.94 80 ASP A CA 1
ATOM 621 C C . ASP A 1 80 ? 12.102 -3.880 -10.071 1.00 94.94 80 ASP A C 1
ATOM 623 O O . ASP A 1 80 ? 11.939 -4.413 -8.976 1.00 94.94 80 ASP A O 1
ATOM 627 N N . GLU A 1 81 ? 13.277 -3.330 -10.404 1.00 96.62 81 GLU A N 1
ATOM 628 C CA . GLU A 1 81 ? 14.464 -3.398 -9.542 1.00 96.62 81 GLU A CA 1
ATOM 629 C C . GLU A 1 81 ? 14.281 -2.616 -8.242 1.00 96.62 81 GLU A C 1
ATOM 631 O O . GLU A 1 81 ? 14.738 -3.048 -7.185 1.00 96.62 81 GLU A O 1
ATOM 636 N N . LYS A 1 82 ? 13.619 -1.453 -8.301 1.00 96.06 82 LYS A N 1
ATOM 637 C CA . LYS A 1 82 ? 13.330 -0.664 -7.098 1.00 96.06 82 LYS A CA 1
ATOM 638 C C . LYS A 1 82 ? 12.289 -1.351 -6.234 1.00 96.06 82 LYS A C 1
ATOM 640 O O . LYS A 1 82 ? 12.450 -1.362 -5.021 1.00 96.06 82 LYS A O 1
ATOM 645 N N . LEU A 1 83 ? 11.248 -1.911 -6.845 1.00 96.56 83 LEU A N 1
ATOM 646 C CA . LEU A 1 83 ? 10.215 -2.643 -6.121 1.00 96.56 83 LEU A CA 1
ATOM 647 C C . LEU A 1 83 ? 10.810 -3.845 -5.383 1.00 96.56 83 LEU A C 1
ATOM 649 O O . LEU A 1 83 ? 10.627 -3.950 -4.173 1.00 96.56 83 LEU A O 1
ATOM 653 N N . ALA A 1 84 ? 11.574 -4.685 -6.088 1.00 96.44 84 ALA A N 1
ATOM 654 C CA . ALA A 1 84 ? 12.243 -5.838 -5.494 1.00 96.44 84 ALA A CA 1
ATOM 655 C C . ALA A 1 84 ? 13.177 -5.413 -4.357 1.00 96.44 84 ALA A C 1
ATOM 657 O O . ALA A 1 84 ? 13.071 -5.929 -3.251 1.00 96.44 84 ALA A O 1
ATOM 658 N N . LYS A 1 85 ? 14.006 -4.386 -4.585 1.00 97.06 85 LYS A N 1
ATOM 659 C CA . LYS A 1 85 ? 14.895 -3.852 -3.552 1.00 97.06 85 LYS A CA 1
ATOM 660 C C . LYS A 1 85 ? 14.139 -3.362 -2.314 1.00 97.06 85 LYS A C 1
ATOM 662 O O . LYS A 1 85 ? 14.545 -3.673 -1.205 1.00 97.06 85 LYS A O 1
ATOM 667 N N . HIS A 1 86 ? 13.068 -2.587 -2.485 1.00 94.50 86 HIS A N 1
ATOM 668 C CA . HIS A 1 86 ? 12.289 -2.082 -1.351 1.00 94.50 86 HIS A CA 1
ATOM 669 C C . HIS A 1 86 ? 11.643 -3.210 -0.547 1.00 94.50 86 HIS A C 1
ATOM 671 O O . HIS A 1 86 ? 11.563 -3.113 0.675 1.00 94.50 86 HIS A O 1
ATOM 677 N N . TYR A 1 87 ? 11.204 -4.270 -1.223 1.00 94.56 87 TYR A N 1
ATOM 678 C CA . TYR A 1 87 ? 10.671 -5.451 -0.562 1.00 94.56 87 TYR A CA 1
ATOM 679 C C . TYR A 1 87 ? 11.762 -6.211 0.206 1.00 94.56 87 TYR A C 1
ATOM 681 O O . TYR A 1 87 ? 11.580 -6.503 1.385 1.00 94.56 87 TYR A O 1
ATOM 689 N N . ASP A 1 88 ? 12.919 -6.453 -0.415 1.00 95.56 88 ASP A N 1
ATOM 690 C CA . ASP A 1 88 ? 14.068 -7.100 0.231 1.00 95.56 88 ASP A CA 1
ATOM 691 C C . ASP A 1 88 ? 14.553 -6.305 1.456 1.00 95.56 88 ASP A C 1
ATOM 693 O O . ASP A 1 88 ? 14.813 -6.881 2.513 1.00 95.56 88 ASP A O 1
ATOM 697 N N . ASP A 1 89 ? 14.623 -4.974 1.342 1.00 94.81 89 ASP A N 1
ATOM 698 C CA . ASP A 1 89 ? 14.980 -4.077 2.445 1.00 94.81 89 ASP A CA 1
ATOM 699 C C . ASP A 1 89 ? 13.969 -4.192 3.609 1.00 94.81 89 ASP A C 1
ATOM 701 O O . ASP A 1 89 ? 14.368 -4.174 4.775 1.00 94.81 89 ASP A O 1
ATOM 705 N N . ALA A 1 90 ? 12.671 -4.346 3.315 1.00 91.56 90 ALA A N 1
ATOM 706 C CA . ALA A 1 90 ? 11.630 -4.516 4.330 1.00 91.56 90 ALA A CA 1
ATOM 707 C C . ALA A 1 90 ? 11.724 -5.875 5.044 1.00 91.56 90 ALA A C 1
ATOM 709 O O . ALA A 1 90 ? 11.645 -5.921 6.272 1.00 91.56 90 ALA A O 1
ATOM 710 N N . ILE A 1 91 ? 11.952 -6.962 4.298 1.00 92.69 91 ILE A N 1
ATOM 711 C CA . ILE A 1 91 ? 12.179 -8.299 4.870 1.00 92.69 91 ILE A CA 1
ATOM 712 C C . ILE A 1 91 ? 13.403 -8.279 5.779 1.00 92.69 91 ILE A C 1
ATOM 714 O O . ILE A 1 91 ? 13.320 -8.701 6.931 1.00 92.69 91 ILE A O 1
ATOM 718 N N . LYS A 1 92 ? 14.512 -7.709 5.301 1.00 94.12 92 LYS A N 1
ATOM 719 C CA . LYS A 1 92 ? 15.735 -7.586 6.091 1.00 94.12 92 LYS A CA 1
ATOM 720 C C . LYS A 1 92 ? 15.517 -6.775 7.368 1.00 94.12 92 LYS A C 1
ATOM 722 O O . LYS A 1 92 ? 15.990 -7.167 8.427 1.00 94.12 92 LYS A O 1
ATOM 727 N N . TRP A 1 93 ? 14.779 -5.668 7.293 1.00 90.81 93 TRP A N 1
ATOM 728 C CA . TRP A 1 93 ? 14.435 -4.889 8.482 1.00 90.81 93 TRP A CA 1
ATOM 729 C C . TRP A 1 93 ? 13.654 -5.724 9.508 1.00 90.81 93 TRP A C 1
ATOM 731 O O . TRP A 1 93 ? 13.928 -5.637 10.703 1.00 90.81 93 TRP A O 1
ATOM 741 N N . THR A 1 94 ? 12.710 -6.558 9.058 1.00 88.62 94 THR A N 1
ATOM 742 C CA . THR A 1 94 ? 11.978 -7.478 9.940 1.00 88.62 94 THR A CA 1
ATOM 743 C C . THR A 1 94 ? 12.889 -8.549 10.542 1.00 88.62 94 THR A C 1
ATOM 745 O O . THR A 1 94 ? 12.778 -8.829 11.734 1.00 88.62 94 THR A O 1
ATOM 748 N N . GLU A 1 95 ? 13.807 -9.124 9.765 1.00 91.38 95 GLU A N 1
ATOM 749 C CA . GLU A 1 95 ? 14.800 -10.085 10.265 1.00 91.38 95 GLU A CA 1
ATOM 750 C C . GLU A 1 95 ? 15.699 -9.463 11.342 1.00 91.38 95 GLU A C 1
ATOM 752 O O . GLU A 1 95 ? 15.859 -10.041 12.418 1.00 91.38 95 GLU A O 1
ATOM 757 N N . ASP A 1 96 ? 16.223 -8.261 11.089 1.00 91.88 96 ASP A N 1
ATOM 758 C CA . ASP A 1 96 ? 17.060 -7.515 12.033 1.00 91.88 96 ASP A CA 1
ATOM 759 C C . ASP A 1 96 ? 16.282 -7.180 13.321 1.00 91.88 96 ASP A C 1
ATOM 761 O O . ASP A 1 96 ? 16.811 -7.318 14.426 1.00 91.88 96 ASP A O 1
ATOM 765 N N . LEU A 1 97 ? 15.005 -6.790 13.202 1.00 88.62 97 LEU A N 1
ATOM 766 C CA . LEU A 1 97 ? 14.127 -6.514 14.345 1.00 88.62 97 LEU A CA 1
ATOM 767 C C . LEU A 1 97 ? 13.929 -7.753 15.232 1.00 88.62 97 LEU A C 1
ATOM 769 O O . LEU A 1 97 ? 14.042 -7.657 16.453 1.00 88.62 97 LEU A O 1
ATOM 773 N N . LEU A 1 98 ? 13.662 -8.913 14.628 1.00 88.12 98 LEU A N 1
ATOM 774 C CA . LEU A 1 98 ? 13.453 -10.172 15.352 1.00 88.12 98 LEU A CA 1
ATOM 775 C C . LEU A 1 98 ? 14.754 -10.723 15.955 1.00 88.12 98 LEU A C 1
ATOM 777 O O . LEU A 1 98 ? 14.731 -11.338 17.023 1.00 88.12 98 LEU A O 1
ATOM 781 N N . ALA A 1 99 ? 15.900 -10.483 15.315 1.00 86.94 99 ALA A N 1
ATOM 782 C CA . ALA A 1 99 ? 17.200 -10.884 15.845 1.00 86.94 99 ALA A CA 1
ATOM 783 C C . ALA A 1 99 ? 17.527 -10.174 17.173 1.00 86.94 99 ALA A C 1
ATOM 785 O O . ALA A 1 99 ? 18.049 -10.812 18.092 1.00 86.94 99 ALA A O 1
ATOM 786 N N . ILE A 1 100 ? 17.149 -8.898 17.319 1.00 75.31 100 ILE A N 1
ATOM 787 C CA . ILE A 1 100 ? 17.356 -8.117 18.553 1.00 75.31 100 ILE A CA 1
ATOM 788 C C . ILE A 1 100 ? 16.603 -8.730 19.750 1.00 75.31 100 ILE A C 1
ATOM 790 O O . ILE A 1 100 ? 17.115 -8.724 20.872 1.00 75.31 100 ILE A O 1
ATOM 794 N N . GLU A 1 101 ? 15.417 -9.311 19.540 1.00 60.28 101 GLU A N 1
ATOM 795 C CA . GLU A 1 101 ? 14.643 -9.952 20.618 1.00 60.28 101 GLU A CA 1
ATOM 796 C C . GLU A 1 101 ? 15.312 -11.230 21.156 1.00 60.28 101 GLU A C 1
ATOM 798 O O . GLU A 1 101 ? 15.129 -11.594 22.325 1.00 60.28 101 GLU A O 1
ATOM 803 N N . SER A 1 102 ? 16.127 -11.892 20.326 1.00 58.38 102 SER A N 1
ATOM 804 C CA . SER A 1 102 ? 16.828 -13.127 20.690 1.00 58.38 102 SER A CA 1
ATOM 805 C C . SER A 1 102 ? 18.046 -12.896 21.595 1.00 58.38 102 SER A C 1
ATOM 807 O O . SER A 1 102 ? 18.318 -13.727 22.460 1.00 58.38 102 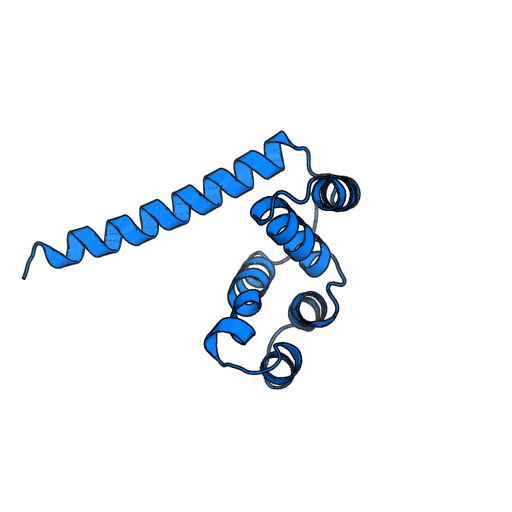SER A O 1
ATOM 809 N N . GLU A 1 103 ? 18.729 -11.749 21.488 1.00 56.53 103 GLU A N 1
ATOM 810 C CA . GLU A 1 103 ? 19.880 -11.408 22.342 1.00 56.53 103 GLU A CA 1
ATOM 811 C C . GLU A 1 103 ? 19.465 -10.968 23.759 1.00 56.53 103 GLU A C 1
ATOM 813 O O . GLU A 1 103 ? 20.204 -11.192 24.719 1.00 56.53 103 GLU A O 1
ATOM 818 N N . TYR A 1 104 ? 18.251 -10.432 23.935 1.00 53.97 104 TYR A N 1
ATOM 819 C CA . TYR A 1 104 ? 17.728 -10.046 25.255 1.00 53.97 104 TYR A CA 1
ATOM 820 C C . TYR A 1 104 ? 17.368 -11.238 26.162 1.00 53.97 104 TYR A C 1
ATOM 822 O O . TYR A 1 104 ? 17.313 -11.080 27.381 1.00 53.97 104 TYR A O 1
ATOM 830 N N . HIS A 1 105 ? 17.163 -12.436 25.603 1.00 52.69 105 HIS A N 1
ATOM 831 C CA . HIS A 1 105 ? 16.795 -13.638 26.366 1.00 52.69 105 HIS A CA 1
ATOM 832 C C . HIS A 1 105 ? 17.989 -14.506 26.811 1.00 52.69 105 HIS A C 1
ATOM 834 O O . HIS A 1 105 ? 17.779 -15.515 27.481 1.00 52.69 105 HIS A O 1
ATOM 840 N N . VAL A 1 106 ? 19.238 -14.136 26.490 1.00 50.59 106 VAL A N 1
ATOM 841 C CA . VAL A 1 106 ? 20.445 -14.915 26.866 1.00 50.59 106 VAL A CA 1
ATOM 842 C C . VAL A 1 106 ? 21.128 -14.381 28.143 1.00 50.59 106 VAL A C 1
ATOM 844 O O . VAL A 1 106 ? 22.116 -14.945 28.612 1.00 50.59 106 VAL A O 1
ATOM 847 N N . HIS A 1 107 ? 20.593 -13.315 28.749 1.00 47.81 107 HIS A N 1
ATOM 848 C CA . HIS A 1 107 ? 21.150 -12.672 29.948 1.00 47.81 107 HIS A CA 1
ATOM 849 C C . HIS A 1 107 ? 20.144 -12.519 31.105 1.00 47.81 107 HIS A C 1
ATOM 851 O O . HIS A 1 107 ? 20.111 -11.479 31.766 1.00 47.81 107 HIS A O 1
ATOM 857 N N . VAL A 1 108 ? 19.363 -13.567 31.389 1.00 42.69 108 VAL A N 1
ATOM 858 C CA . VAL A 1 108 ? 18.609 -13.716 32.653 1.00 42.69 108 VAL A CA 1
ATOM 859 C C . VAL A 1 108 ? 18.900 -15.051 33.317 1.00 42.69 108 VAL A C 1
ATOM 861 O O . VAL A 1 108 ? 18.895 -16.076 32.601 1.00 42.69 108 VAL A O 1
#

Secondary structure (DSSP, 8-state):
------HHHHHHHHHHTTHHHHHTS-HHHHHHTS---HHHHHHHHT--HHHHHHHHHHHHHHTT-HHHHHHHHHHHT--HHHHHHHHHHHHHHHHHHHHHHHHTTS--

Organism: NCBI:txid990268

Solvent-accessible surface area (backbone atoms only — not comparable to full-atom values): 6308 Å² total; per-residue (Å²): 127,93,67,99,64,63,67,67,52,55,51,52,41,60,64,58,68,50,46,32,84,73,65,85,44,62,53,55,73,60,52,71,77,46,101,65,58,67,62,41,50,35,19,67,64,73,46,38,65,70,61,6,43,52,53,49,27,52,55,22,55,78,68,68,36,59,71,55,25,52,57,36,27,63,76,60,68,48,53,70,70,56,52,52,48,56,50,52,54,50,53,49,51,51,52,55,56,55,53,56,62,59,63,68,69,77,77,121